Protein AF-A0A920S444-F1 (afdb_monomer_lite)

Secondary structure (DSSP, 8-state):
---PPPPHHHHHHHHHHHHHHHHHHHHHHHHTT-HHHHHHHHHHHHHHHHHS--PPPHHHHHHHHHHHHHHHHHHHTTS--

pLDDT: mean 78.74, std 17.0, range [38.22, 97.69]

Structure (mmCIF, N/CA/C/O backbone):
data_AF-A0A920S444-F1
#
_entry.id   AF-A0A920S444-F1
#
loop_
_atom_site.group_PDB
_atom_site.id
_atom_site.type_symbol
_atom_site.label_atom_id
_atom_site.label_alt_id
_atom_site.label_comp_id
_atom_site.label_asym_id
_atom_site.label_entity_id
_atom_site.label_seq_id
_atom_site.pdbx_PDB_ins_code
_atom_site.Cartn_x
_atom_site.Cartn_y
_atom_site.Cartn_z
_atom_site.occupancy
_atom_site.B_iso_or_equiv
_atom_site.auth_seq_id
_atom_site.auth_comp_id
_atom_site.auth_asym_id
_atom_site.auth_atom_id
_atom_site.pdbx_PDB_model_num
ATOM 1 N N . MET A 1 1 ? 15.136 25.586 -11.237 1.00 38.22 1 MET A N 1
ATOM 2 C CA . MET A 1 1 ? 14.143 24.605 -10.752 1.00 38.22 1 MET A CA 1
ATOM 3 C C . MET A 1 1 ? 14.443 23.279 -11.432 1.00 38.22 1 MET A C 1
ATOM 5 O O . MET A 1 1 ? 14.279 23.197 -12.640 1.00 38.22 1 MET A O 1
ATOM 9 N N . ASN A 1 2 ? 14.969 22.288 -10.707 1.00 43.50 2 ASN A N 1
ATOM 10 C CA . ASN A 1 2 ? 15.347 20.996 -11.292 1.00 43.50 2 ASN A CA 1
ATOM 11 C C . ASN A 1 2 ? 14.125 20.072 -11.336 1.00 43.50 2 ASN A C 1
ATOM 13 O O . ASN A 1 2 ? 13.974 19.196 -10.490 1.00 43.50 2 ASN A O 1
ATOM 17 N N . GLY A 1 3 ? 13.240 20.293 -12.309 1.00 50.38 3 GLY A N 1
ATOM 18 C CA . GLY A 1 3 ? 12.214 19.319 -12.676 1.00 50.38 3 GLY A CA 1
ATOM 19 C C . GLY A 1 3 ? 12.881 18.155 -13.397 1.00 50.38 3 GLY A C 1
ATOM 20 O O . GLY A 1 3 ? 12.950 18.145 -14.622 1.00 50.38 3 GLY A O 1
ATOM 21 N N . LYS A 1 4 ? 13.462 17.218 -12.641 1.00 61.25 4 LYS A N 1
ATOM 22 C CA . LYS A 1 4 ? 13.972 15.967 -13.205 1.00 61.25 4 LYS A CA 1
ATOM 23 C C . LYS A 1 4 ? 12.764 15.224 -13.777 1.00 61.25 4 LYS A C 1
ATOM 25 O O . LYS A 1 4 ? 11.820 14.963 -13.036 1.00 61.25 4 LYS A O 1
ATOM 30 N N . ALA A 1 5 ? 12.767 14.961 -15.083 1.00 58.12 5 ALA A N 1
ATOM 31 C CA . ALA A 1 5 ? 11.742 14.133 -15.706 1.00 58.12 5 ALA A CA 1
ATOM 32 C C . ALA A 1 5 ? 11.704 12.796 -14.958 1.00 58.12 5 ALA A C 1
ATOM 34 O O . ALA A 1 5 ? 12.737 12.134 -14.845 1.00 58.12 5 ALA A O 1
ATOM 35 N N . LEU A 1 6 ? 10.548 12.464 -14.384 1.00 61.59 6 LEU A N 1
ATOM 36 C CA . LEU A 1 6 ? 10.346 11.185 -13.718 1.00 61.59 6 LEU A CA 1
ATOM 37 C C . LEU A 1 6 ? 10.390 10.116 -14.804 1.00 61.59 6 LEU A C 1
ATOM 39 O O . LEU A 1 6 ? 9.569 10.139 -15.721 1.00 61.59 6 LEU A O 1
ATOM 43 N N . GLY A 1 7 ? 11.379 9.229 -14.734 1.00 70.69 7 GLY A N 1
ATOM 44 C CA . GLY A 1 7 ? 11.375 8.034 -15.570 1.00 70.69 7 GLY A CA 1
ATOM 45 C C . GLY A 1 7 ? 10.347 7.032 -15.051 1.00 70.69 7 GLY A C 1
ATOM 46 O O . GLY A 1 7 ? 9.918 7.121 -13.900 1.00 70.69 7 GLY A O 1
ATOM 47 N N . ASP A 1 8 ? 9.999 6.034 -15.858 1.00 70.75 8 ASP A N 1
ATOM 48 C CA . ASP A 1 8 ? 9.053 4.976 -15.473 1.00 70.75 8 ASP A CA 1
ATOM 49 C C . ASP A 1 8 ? 9.428 4.324 -14.128 1.00 70.75 8 ASP A C 1
ATOM 51 O O . ASP A 1 8 ? 8.571 4.072 -13.284 1.00 70.75 8 ASP A O 1
ATOM 55 N N . THR A 1 9 ? 10.724 4.148 -13.859 1.00 76.75 9 THR A N 1
ATOM 56 C CA . THR A 1 9 ? 11.237 3.650 -12.572 1.00 76.75 9 THR A CA 1
ATOM 57 C C . THR A 1 9 ? 10.908 4.572 -11.394 1.00 76.75 9 THR A C 1
ATOM 59 O O . THR A 1 9 ? 10.588 4.093 -10.305 1.00 76.75 9 THR A O 1
ATOM 62 N N . ASP A 1 10 ? 10.970 5.891 -11.589 1.00 79.31 10 ASP A N 1
ATOM 63 C CA . ASP A 1 10 ? 10.628 6.862 -10.547 1.00 79.31 10 ASP A CA 1
ATOM 64 C C . ASP A 1 10 ? 9.118 6.837 -10.271 1.00 79.31 10 ASP A C 1
ATOM 66 O O . ASP A 1 10 ? 8.700 6.872 -9.113 1.00 79.31 10 ASP A O 1
ATOM 70 N N . VAL A 1 11 ? 8.300 6.698 -11.321 1.00 83.94 11 VAL A N 1
ATOM 71 C CA . VAL A 1 11 ? 6.840 6.546 -11.207 1.00 83.94 11 VAL A CA 1
ATOM 72 C C . VAL A 1 11 ? 6.488 5.277 -10.430 1.00 83.94 11 VAL A C 1
ATOM 74 O O . VAL A 1 11 ? 5.721 5.342 -9.471 1.00 83.94 11 VAL A O 1
ATOM 77 N N . LEU A 1 12 ? 7.102 4.140 -10.762 1.00 84.00 12 LEU A N 1
ATOM 78 C CA . LEU A 1 12 ? 6.898 2.880 -10.040 1.00 84.00 12 LEU A CA 1
ATOM 79 C C . LEU A 1 12 ? 7.347 2.959 -8.575 1.00 84.00 12 LEU A C 1
ATOM 81 O O . LEU A 1 12 ? 6.710 2.380 -7.696 1.00 84.00 12 LEU A O 1
ATOM 85 N N . SER A 1 13 ? 8.426 3.686 -8.283 1.00 85.12 13 SER A N 1
ATOM 86 C CA . SER A 1 13 ? 8.884 3.919 -6.908 1.00 85.12 13 SER A CA 1
ATOM 87 C C . SER A 1 13 ? 7.862 4.728 -6.100 1.00 85.12 13 SER A C 1
ATOM 89 O O . SER A 1 13 ? 7.550 4.390 -4.954 1.00 85.12 13 SER A O 1
ATOM 91 N N . ILE A 1 14 ? 7.276 5.760 -6.715 1.00 88.31 14 ILE A N 1
ATOM 92 C CA . ILE A 1 14 ? 6.216 6.568 -6.103 1.00 88.31 14 ILE A CA 1
ATOM 93 C C . ILE A 1 14 ? 4.961 5.723 -5.864 1.00 88.31 14 ILE A C 1
ATOM 95 O O . ILE A 1 14 ? 4.435 5.734 -4.752 1.00 88.31 14 ILE A O 1
ATOM 99 N N . LEU A 1 15 ? 4.514 4.955 -6.861 1.00 87.62 15 LEU A N 1
ATOM 100 C CA . LEU A 1 15 ? 3.341 4.085 -6.735 1.00 87.62 15 LEU A CA 1
ATOM 101 C C . LEU A 1 15 ? 3.534 3.025 -5.642 1.00 87.62 15 LEU A C 1
ATOM 103 O O . LEU A 1 15 ? 2.643 2.838 -4.817 1.00 87.62 15 LEU A O 1
ATOM 107 N N . ASN A 1 16 ? 4.718 2.411 -5.546 1.00 89.31 16 ASN A N 1
ATOM 108 C CA . ASN A 1 16 ? 5.055 1.492 -4.451 1.00 89.31 16 ASN A CA 1
ATOM 109 C C . ASN A 1 16 ? 4.977 2.168 -3.078 1.00 89.31 16 ASN A C 1
ATOM 111 O O . ASN A 1 16 ? 4.443 1.599 -2.124 1.00 89.31 16 ASN A O 1
ATOM 115 N N . ARG A 1 17 ? 5.497 3.395 -2.962 1.00 91.12 17 ARG A N 1
ATOM 116 C CA . ARG A 1 17 ? 5.408 4.164 -1.717 1.00 91.12 17 ARG A CA 1
ATOM 117 C C . ARG A 1 17 ? 3.953 4.454 -1.347 1.00 91.12 17 ARG A C 1
ATOM 119 O O . ARG A 1 17 ? 3.595 4.282 -0.185 1.00 91.12 17 ARG A O 1
ATOM 126 N N . MET A 1 18 ? 3.137 4.883 -2.308 1.00 92.06 18 MET A N 1
ATOM 127 C CA . MET A 1 18 ? 1.714 5.152 -2.091 1.00 92.06 18 MET A CA 1
ATOM 128 C C . MET A 1 18 ? 0.982 3.885 -1.649 1.00 92.06 18 MET A C 1
ATOM 130 O O . MET A 1 18 ? 0.269 3.914 -0.652 1.00 92.06 18 MET A O 1
ATOM 134 N N . LEU A 1 19 ? 1.220 2.761 -2.330 1.00 91.88 19 LEU A N 1
ATOM 135 C CA . LEU A 1 19 ? 0.630 1.469 -1.987 1.00 91.88 19 LEU A CA 1
ATOM 136 C C . LEU A 1 19 ? 0.956 1.066 -0.543 1.00 91.88 19 LEU A C 1
ATOM 138 O O . LEU A 1 19 ? 0.067 0.658 0.201 1.00 91.88 19 LEU A O 1
ATOM 142 N N . LYS A 1 20 ? 2.216 1.239 -0.125 1.00 91.69 20 LYS A N 1
ATOM 143 C CA . LYS A 1 20 ? 2.637 0.981 1.255 1.00 91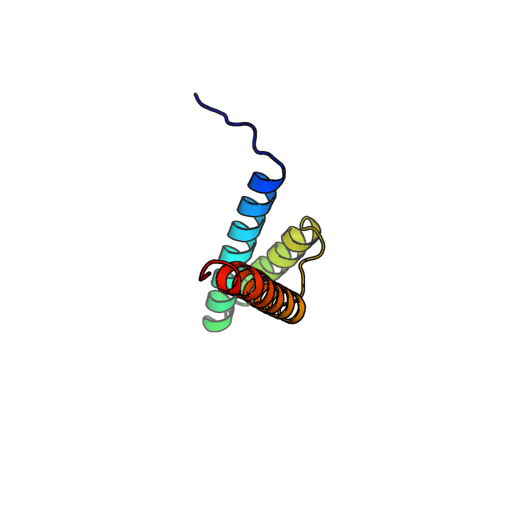.69 20 LYS A CA 1
ATOM 144 C C . LYS A 1 20 ? 1.881 1.856 2.256 1.00 91.69 20 LYS A C 1
ATOM 146 O O . LYS A 1 20 ? 1.318 1.327 3.203 1.00 91.69 20 LYS A O 1
ATOM 151 N N . GLN A 1 21 ? 1.835 3.171 2.028 1.00 93.44 21 GLN A N 1
ATOM 152 C CA . GLN A 1 21 ? 1.152 4.100 2.936 1.00 93.44 21 GLN A CA 1
ATOM 153 C C . GLN A 1 21 ? -0.321 3.727 3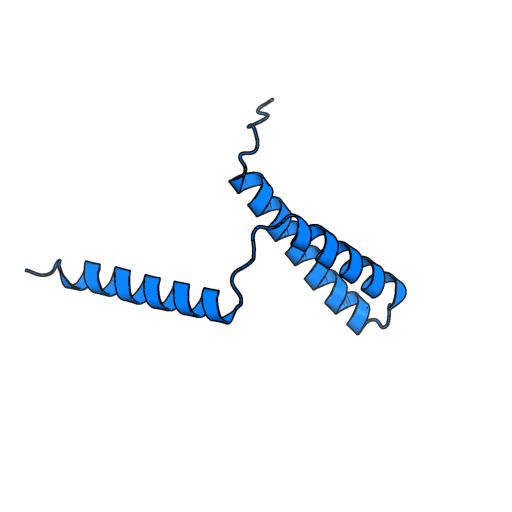.139 1.00 93.44 21 GLN A C 1
ATOM 155 O O . GLN A 1 21 ? -0.810 3.775 4.261 1.00 93.44 21 GLN A O 1
ATOM 160 N N . ARG A 1 22 ? -1.006 3.299 2.076 1.00 96.00 22 ARG A N 1
ATOM 161 C CA . ARG A 1 22 ? -2.408 2.874 2.154 1.00 96.00 22 ARG A CA 1
ATOM 162 C C . ARG A 1 22 ? -2.607 1.575 2.906 1.00 96.00 22 ARG A C 1
ATOM 164 O O . ARG A 1 22 ? -3.567 1.462 3.654 1.00 96.00 22 ARG A O 1
ATOM 171 N N . ARG A 1 23 ? -1.713 0.598 2.729 1.00 94.75 23 ARG A N 1
ATOM 172 C CA . ARG A 1 23 ? -1.753 -0.658 3.495 1.00 94.75 23 ARG A CA 1
ATOM 173 C C . ARG A 1 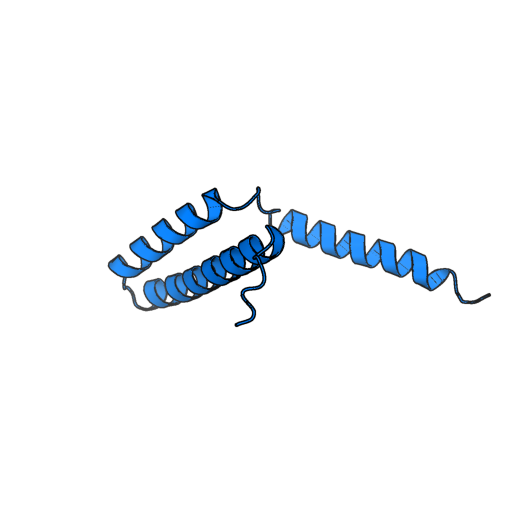23 ? -1.554 -0.395 4.988 1.00 94.75 23 ARG A C 1
ATOM 175 O O . ARG A 1 23 ? -2.320 -0.915 5.790 1.00 94.75 23 ARG A O 1
ATOM 182 N N . ASP A 1 24 ? -0.606 0.477 5.332 1.00 94.06 24 ASP A N 1
ATOM 183 C CA . ASP A 1 24 ? -0.372 0.890 6.719 1.00 94.06 24 ASP A CA 1
ATOM 184 C C . ASP A 1 24 ? -1.617 1.604 7.301 1.00 94.06 24 ASP A C 1
ATOM 186 O O . ASP A 1 24 ? -2.014 1.346 8.437 1.00 94.06 24 ASP A O 1
ATOM 190 N N . SER A 1 25 ? -2.271 2.478 6.525 1.00 95.38 25 SER A N 1
ATOM 191 C CA . SER A 1 25 ? -3.522 3.144 6.924 1.00 95.38 25 SER A CA 1
ATOM 192 C C . SER A 1 25 ? -4.708 2.183 7.029 1.00 95.38 25 SER A C 1
ATOM 194 O O . SER A 1 25 ? -5.488 2.293 7.973 1.00 95.38 25 SER A O 1
ATOM 196 N N . LEU A 1 26 ? -4.831 1.223 6.108 1.00 97.12 26 LEU A N 1
ATOM 197 C CA . LEU A 1 26 ? -5.868 0.193 6.126 1.00 97.12 26 LEU A CA 1
ATOM 198 C C . LEU A 1 26 ? -5.820 -0.595 7.435 1.00 97.12 26 LEU A C 1
ATOM 200 O O . LEU A 1 26 ? -6.837 -0.683 8.116 1.00 97.12 26 LEU A O 1
ATOM 204 N N . GLU A 1 27 ? -4.640 -1.095 7.812 1.00 96.12 27 GLU A N 1
ATOM 205 C CA . GLU A 1 27 ? -4.448 -1.852 9.055 1.00 96.12 27 GLU A CA 1
ATOM 206 C C . GLU A 1 27 ? -4.846 -1.019 10.283 1.00 96.12 27 GLU A C 1
ATOM 208 O O . GLU A 1 27 ? -5.542 -1.502 11.177 1.00 96.12 27 GLU A O 1
ATOM 213 N N . GLN A 1 28 ? -4.477 0.267 10.310 1.00 97.69 28 GLN A N 1
ATOM 214 C CA . GLN A 1 28 ? -4.856 1.176 11.395 1.00 97.69 28 GLN A CA 1
ATOM 215 C C . GLN A 1 28 ? -6.368 1.420 11.459 1.00 97.69 28 GLN A C 1
ATOM 217 O O . GLN A 1 28 ? -6.936 1.476 12.552 1.00 97.69 28 GLN A O 1
ATOM 222 N N . TYR A 1 29 ? -7.032 1.577 10.312 1.00 97.69 29 TYR A N 1
ATOM 223 C CA . TYR A 1 29 ? -8.475 1.804 10.260 1.00 97.69 29 TYR A CA 1
ATOM 224 C C . TYR A 1 29 ? -9.273 0.551 10.614 1.00 97.69 29 TYR A C 1
ATOM 226 O O . TYR A 1 29 ? -10.239 0.661 11.369 1.00 97.69 29 TYR A O 1
ATOM 234 N N . GLU A 1 30 ? -8.844 -0.625 10.158 1.00 96.81 30 GLU A N 1
ATOM 235 C CA . GLU A 1 30 ? -9.417 -1.911 10.570 1.00 96.81 30 GLU A CA 1
ATOM 236 C C . GLU A 1 30 ? -9.266 -2.114 12.083 1.00 96.81 30 GLU A C 1
ATOM 238 O O . GLU A 1 30 ? -10.249 -2.387 12.774 1.00 96.81 30 GLU A O 1
ATOM 243 N N . ALA A 1 31 ? -8.068 -1.878 12.631 1.00 96.94 31 ALA A N 1
ATOM 244 C CA . ALA A 1 31 ? -7.816 -1.976 14.069 1.00 96.94 31 ALA A CA 1
ATOM 245 C C . ALA A 1 31 ? -8.658 -0.985 14.896 1.00 96.94 31 ALA A C 1
ATOM 247 O O . ALA A 1 31 ? -9.013 -1.272 16.040 1.00 96.94 31 ALA A O 1
ATOM 248 N N . ALA A 1 32 ? -9.004 0.171 14.323 1.00 97.25 32 ALA A N 1
ATOM 249 C CA . ALA A 1 32 ? -9.862 1.179 14.942 1.00 97.25 32 ALA A CA 1
ATOM 250 C C . ALA A 1 32 ? -11.371 0.961 14.693 1.00 97.25 32 ALA A C 1
ATOM 252 O O . ALA A 1 32 ? -12.178 1.780 15.140 1.00 97.25 32 ALA A O 1
ATOM 253 N N . GLY A 1 33 ? -11.771 -0.092 13.968 1.00 97.31 33 GLY A N 1
ATOM 254 C CA . GLY A 1 33 ? -13.169 -0.361 13.606 1.00 97.31 33 GLY A CA 1
ATOM 255 C C . GLY A 1 33 ? -13.781 0.670 12.647 1.00 97.31 33 GLY A C 1
ATOM 256 O O . GLY A 1 33 ? -15.000 0.836 12.596 1.00 97.31 33 GLY A O 1
ATOM 257 N N . ARG A 1 34 ? -12.945 1.402 11.904 1.00 97.69 34 ARG A N 1
ATOM 258 C CA . ARG A 1 34 ? -13.334 2.445 10.943 1.00 97.69 34 ARG A CA 1
ATOM 259 C C . ARG A 1 34 ? -13.493 1.865 9.541 1.00 97.69 34 ARG A C 1
ATOM 261 O O . ARG A 1 34 ? -12.751 2.208 8.624 1.00 97.69 34 ARG A O 1
ATOM 268 N N . GLU A 1 35 ? -14.482 0.988 9.385 1.00 95.62 35 GLU A N 1
ATOM 269 C CA . GLU A 1 35 ? -14.785 0.287 8.124 1.00 95.62 35 GLU A CA 1
ATOM 270 C C . GLU A 1 35 ? -15.045 1.232 6.939 1.00 95.62 35 GLU A C 1
ATOM 272 O O . GLU A 1 35 ? -14.720 0.911 5.798 1.00 95.62 35 GLU A O 1
ATOM 277 N N . ASP A 1 36 ? -15.577 2.430 7.200 1.00 96.81 36 ASP A N 1
ATOM 278 C CA . ASP A 1 36 ? -15.769 3.472 6.189 1.00 96.81 36 ASP A CA 1
ATOM 279 C C . ASP A 1 36 ? -14.444 3.904 5.544 1.00 96.81 36 ASP A C 1
ATOM 281 O O . ASP A 1 36 ? -14.347 4.005 4.320 1.00 96.81 36 ASP A O 1
ATOM 285 N N . LEU A 1 37 ? -13.414 4.114 6.366 1.00 96.50 37 LEU A N 1
ATOM 286 C CA . LEU A 1 37 ? -12.081 4.512 5.916 1.00 96.50 37 LEU A CA 1
ATOM 287 C C . LEU A 1 37 ? -11.287 3.316 5.382 1.00 96.50 37 LEU A C 1
ATOM 289 O O . LEU A 1 37 ? -10.623 3.431 4.355 1.00 96.50 37 LEU A O 1
ATOM 293 N N . ALA A 1 38 ? -11.406 2.146 6.013 1.00 97.06 38 ALA A N 1
ATOM 294 C CA . ALA A 1 38 ? -10.782 0.916 5.528 1.00 97.06 38 ALA A CA 1
ATOM 295 C C . ALA A 1 38 ? -11.281 0.539 4.118 1.00 97.06 38 ALA A C 1
ATOM 297 O O . ALA A 1 38 ? -10.495 0.162 3.246 1.00 97.06 38 ALA A O 1
ATOM 298 N N . GLY A 1 39 ? -12.581 0.701 3.855 1.00 96.62 39 GLY A N 1
ATOM 299 C CA . GLY A 1 39 ? -13.162 0.497 2.529 1.00 96.62 39 GLY A CA 1
ATOM 300 C C . GLY A 1 39 ? -12.577 1.436 1.469 1.00 96.62 39 GLY A C 1
ATOM 301 O O . GLY A 1 39 ? -12.294 0.992 0.354 1.00 96.62 39 GLY A O 1
ATOM 302 N N . GLN A 1 40 ? -12.343 2.706 1.821 1.00 97.12 40 GLN A N 1
ATOM 303 C CA . GLN A 1 40 ? -11.681 3.668 0.933 1.00 97.12 40 GLN A CA 1
ATOM 304 C C . GLN A 1 40 ? -10.246 3.237 0.626 1.00 97.12 40 GLN A C 1
ATOM 306 O O . GLN A 1 40 ? -9.889 3.123 -0.545 1.00 97.12 40 GLN A O 1
ATOM 311 N N . GLU A 1 41 ? -9.453 2.898 1.645 1.00 96.88 41 GLU A N 1
ATOM 312 C CA . GLU A 1 41 ? -8.069 2.462 1.428 1.00 96.88 41 GLU A CA 1
ATOM 313 C C . GLU A 1 41 ? -7.987 1.208 0.558 1.00 96.88 41 GLU A C 1
ATOM 315 O O . GLU A 1 41 ? -7.166 1.143 -0.356 1.00 96.88 41 GLU A O 1
ATOM 320 N N . ARG A 1 42 ? -8.880 0.232 0.763 1.00 95.75 42 ARG A N 1
ATOM 321 C CA . ARG A 1 42 ? -8.921 -0.991 -0.052 1.00 95.75 42 ARG A CA 1
ATOM 322 C C . ARG A 1 42 ? -9.250 -0.703 -1.516 1.00 95.75 42 ARG A C 1
ATOM 324 O O . ARG A 1 42 ? -8.654 -1.307 -2.408 1.00 95.75 42 ARG A O 1
ATOM 331 N N . PHE A 1 43 ? -10.180 0.217 -1.774 1.00 96.50 43 PHE A N 1
ATOM 332 C CA . PHE A 1 43 ? -10.488 0.654 -3.134 1.00 96.50 43 PHE A CA 1
ATOM 333 C C . PHE A 1 43 ? -9.264 1.287 -3.802 1.00 96.50 43 PHE A C 1
ATOM 335 O O . PHE A 1 43 ? -8.922 0.945 -4.935 1.00 96.50 43 PHE A O 1
ATOM 342 N N . GLU A 1 44 ? -8.572 2.171 -3.090 1.00 95.25 44 GLU A N 1
ATOM 343 C CA . GLU A 1 44 ? -7.418 2.872 -3.637 1.00 95.25 44 GLU A CA 1
ATOM 344 C C . GLU A 1 44 ? -6.185 1.970 -3.809 1.00 95.25 44 GLU A C 1
ATOM 346 O O . GLU A 1 44 ? -5.448 2.131 -4.781 1.00 95.25 44 GLU A O 1
ATOM 351 N N . ILE A 1 45 ? -5.991 0.980 -2.931 1.00 93.81 45 ILE A N 1
ATOM 352 C CA . ILE A 1 45 ? -4.991 -0.089 -3.090 1.00 93.81 45 ILE A CA 1
ATOM 353 C C . ILE A 1 45 ? -5.216 -0.828 -4.411 1.00 93.81 45 ILE A C 1
ATOM 355 O O . ILE A 1 45 ? -4.304 -0.878 -5.235 1.00 93.81 45 ILE A O 1
ATOM 359 N N . ASN A 1 46 ? -6.435 -1.321 -4.654 1.00 91.56 46 ASN A N 1
ATOM 360 C CA . ASN A 1 46 ? -6.767 -2.046 -5.885 1.00 91.56 46 ASN A CA 1
ATOM 361 C C . ASN A 1 46 ? -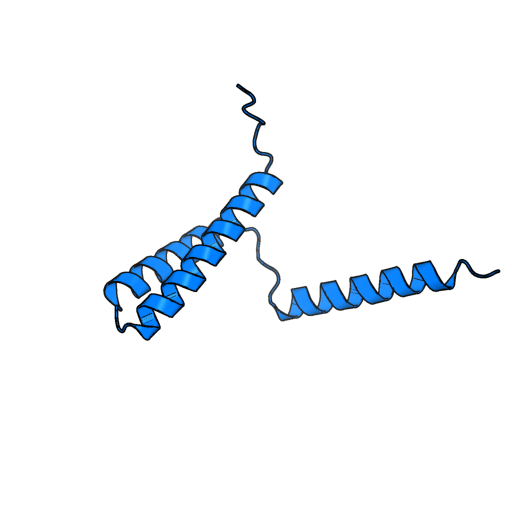6.558 -1.178 -7.134 1.00 91.56 46 ASN A C 1
ATOM 363 O O . ASN A 1 46 ? -6.082 -1.653 -8.166 1.00 91.56 46 ASN A O 1
ATOM 367 N N . LEU A 1 47 ? -6.908 0.109 -7.042 1.00 92.50 47 LEU A N 1
ATOM 368 C CA . LEU A 1 47 ? -6.709 1.052 -8.133 1.00 92.50 47 LEU A CA 1
ATOM 369 C C . LEU A 1 47 ? -5.219 1.225 -8.443 1.00 92.50 47 LEU A C 1
ATOM 371 O O . LEU A 1 47 ? -4.836 1.112 -9.603 1.00 92.50 47 LEU A O 1
ATOM 375 N N . ILE A 1 48 ? -4.371 1.446 -7.436 1.00 88.50 48 ILE A N 1
ATOM 376 C CA . ILE A 1 48 ? -2.919 1.589 -7.626 1.00 88.50 48 ILE A CA 1
ATOM 377 C C . ILE A 1 48 ? -2.306 0.297 -8.174 1.00 88.50 48 ILE A C 1
ATOM 379 O O . ILE A 1 48 ? -1.505 0.361 -9.104 1.00 88.50 48 ILE A O 1
ATOM 383 N N . GLU A 1 49 ? -2.706 -0.868 -7.660 1.00 88.25 49 GLU A N 1
ATOM 384 C CA . GLU A 1 49 ? -2.229 -2.170 -8.141 1.00 88.25 49 GLU A CA 1
ATOM 385 C C . GLU A 1 49 ? -2.549 -2.396 -9.625 1.00 88.25 49 GLU A C 1
ATOM 387 O O . GLU A 1 49 ? -1.744 -3.001 -10.327 1.00 88.25 49 G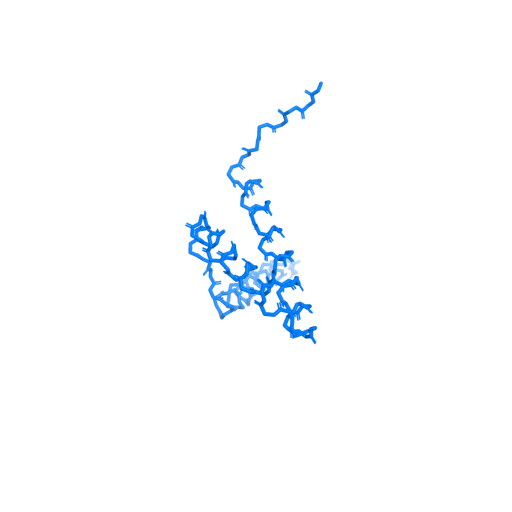LU A O 1
ATOM 392 N N . SER A 1 50 ? -3.649 -1.834 -10.143 1.00 86.69 50 SER A N 1
ATOM 393 C CA . SER A 1 50 ? -3.983 -1.910 -11.574 1.00 86.69 50 SER A CA 1
ATOM 394 C C . SER A 1 50 ? -3.029 -1.131 -12.492 1.00 86.69 50 SER A C 1
ATOM 396 O O . SER A 1 50 ? -2.936 -1.438 -13.680 1.00 86.69 50 SER A O 1
ATOM 398 N N . PHE A 1 51 ? -2.305 -0.141 -11.953 1.00 85.25 51 PHE A N 1
ATOM 399 C CA . PHE A 1 51 ? -1.278 0.621 -12.677 1.00 85.25 51 PHE A CA 1
ATOM 400 C C . PHE A 1 51 ? 0.126 0.043 -12.500 1.00 85.25 51 PHE A C 1
ATOM 402 O O . PHE A 1 51 ? 1.065 0.487 -13.165 1.00 85.25 51 PHE A O 1
ATOM 409 N N . MET A 1 52 ? 0.284 -0.928 -11.602 1.00 82.75 52 MET A N 1
ATOM 410 C CA . MET A 1 52 ? 1.551 -1.605 -11.400 1.00 82.75 52 MET A CA 1
ATOM 411 C C . MET A 1 52 ? 1.699 -2.729 -12.433 1.00 82.75 52 MET A C 1
ATOM 413 O O . MET A 1 52 ? 0.728 -3.421 -12.749 1.00 82.75 52 MET A O 1
ATOM 417 N N . PRO A 1 53 ? 2.912 -2.964 -12.961 1.00 80.06 53 PRO A N 1
ATOM 418 C CA . PRO A 1 53 ? 3.198 -4.225 -13.626 1.00 80.06 53 PRO A CA 1
ATOM 419 C C . PRO A 1 53 ? 2.919 -5.364 -12.643 1.00 80.06 53 PRO A C 1
ATOM 421 O O . PRO A 1 53 ? 3.042 -5.165 -11.434 1.00 80.06 53 PRO A O 1
ATOM 424 N N . ALA A 1 54 ? 2.542 -6.539 -13.158 1.00 69.62 54 ALA A N 1
ATOM 425 C CA . ALA A 1 54 ? 2.235 -7.707 -12.336 1.00 69.62 54 ALA A CA 1
ATOM 426 C C . ALA A 1 54 ? 3.309 -7.885 -11.252 1.00 69.62 54 ALA A C 1
ATOM 428 O O . ALA A 1 54 ? 4.467 -8.186 -11.552 1.00 69.62 54 ALA A O 1
ATOM 429 N N . GLN A 1 55 ? 2.929 -7.606 -10.005 1.00 64.56 55 GLN A N 1
ATOM 430 C CA . GLN A 1 55 ? 3.841 -7.707 -8.879 1.00 64.56 55 GLN A CA 1
ATOM 431 C C . GLN A 1 55 ? 4.131 -9.189 -8.684 1.00 64.56 55 GLN A C 1
ATOM 433 O O . GLN A 1 55 ? 3.209 -10.004 -8.619 1.00 64.56 55 GLN A O 1
ATOM 438 N N . LEU A 1 56 ? 5.416 -9.527 -8.606 1.00 61.25 56 LEU A N 1
ATOM 439 C CA . LEU A 1 56 ? 5.833 -10.849 -8.167 1.00 61.25 56 LEU A CA 1
ATOM 440 C C . LEU A 1 56 ? 5.177 -11.105 -6.808 1.00 61.25 56 LEU A C 1
ATOM 442 O O . LEU A 1 56 ? 5.230 -10.255 -5.916 1.00 61.25 56 LEU A O 1
ATOM 446 N N . SER A 1 57 ? 4.540 -12.257 -6.666 1.00 59.03 57 SER A N 1
ATOM 447 C CA . SER A 1 57 ? 4.029 -12.719 -5.381 1.00 59.03 57 SER A CA 1
ATOM 448 C C . SER A 1 57 ? 5.162 -12.773 -4.350 1.00 59.03 57 SER A C 1
ATOM 450 O O . SER A 1 57 ? 6.333 -12.924 -4.706 1.00 59.03 57 SER A O 1
ATOM 452 N N . ASP A 1 58 ? 4.837 -12.714 -3.058 1.00 52.25 58 ASP A N 1
ATOM 453 C CA . ASP A 1 58 ? 5.844 -12.806 -1.988 1.00 52.25 58 ASP A CA 1
ATOM 454 C C . ASP A 1 58 ? 6.742 -14.051 -2.135 1.00 52.25 58 ASP A C 1
ATOM 456 O O . ASP A 1 58 ? 7.938 -14.008 -1.841 1.00 52.25 58 ASP A O 1
ATOM 460 N N . ALA A 1 59 ? 6.189 -15.148 -2.666 1.00 52.25 59 ALA A N 1
ATOM 461 C CA . ALA A 1 59 ? 6.922 -16.371 -2.981 1.00 52.25 59 ALA A CA 1
ATOM 462 C C . ALA A 1 59 ? 7.945 -16.176 -4.115 1.00 52.25 59 ALA A C 1
ATOM 464 O O . ALA A 1 59 ? 9.076 -16.657 -4.027 1.00 52.25 59 ALA A O 1
ATOM 465 N N . GLU A 1 60 ? 7.576 -15.450 -5.167 1.00 61.16 60 GLU A N 1
ATOM 466 C CA . GLU A 1 60 ? 8.462 -15.131 -6.288 1.00 61.16 60 GLU A CA 1
ATOM 467 C C . GLU A 1 60 ? 9.535 -14.108 -5.896 1.00 61.16 60 GLU A C 1
ATOM 469 O O . GLU A 1 60 ? 10.682 -14.229 -6.330 1.00 61.16 60 GLU A O 1
ATOM 474 N N . ILE A 1 61 ? 9.206 -13.152 -5.021 1.00 68.12 61 ILE A N 1
ATOM 475 C CA . ILE A 1 61 ? 10.177 -12.220 -4.432 1.00 68.12 61 ILE A CA 1
ATOM 476 C C . ILE A 1 61 ? 11.186 -12.990 -3.574 1.00 68.12 61 ILE A C 1
ATOM 478 O O . ILE A 1 61 ? 12.394 -12.819 -3.746 1.00 68.12 61 ILE A O 1
ATOM 482 N N . ALA A 1 62 ? 10.722 -13.881 -2.693 1.00 64.44 62 ALA A N 1
ATOM 483 C CA . ALA A 1 62 ? 11.598 -14.711 -1.869 1.00 64.44 62 ALA A CA 1
ATOM 484 C C . ALA A 1 62 ? 12.516 -15.598 -2.728 1.00 64.44 62 ALA A C 1
ATOM 486 O O . ALA A 1 62 ? 13.722 -15.662 -2.480 1.00 64.44 62 ALA A O 1
ATOM 487 N N . ALA A 1 63 ? 11.977 -16.221 -3.780 1.00 69.94 63 ALA A N 1
ATOM 488 C CA . ALA A 1 63 ? 12.756 -17.013 -4.728 1.00 69.94 63 ALA A CA 1
ATOM 489 C C . ALA A 1 63 ? 13.794 -16.164 -5.485 1.00 69.94 63 ALA A C 1
ATOM 491 O O . ALA A 1 63 ? 14.937 -16.592 -5.657 1.00 69.94 63 ALA A O 1
ATOM 492 N N . ALA A 1 64 ? 13.438 -14.943 -5.898 1.00 70.81 64 ALA A N 1
ATOM 493 C CA . ALA A 1 64 ? 14.357 -14.019 -6.560 1.00 70.81 64 ALA A CA 1
ATOM 494 C C . ALA A 1 64 ? 15.501 -13.576 -5.632 1.00 70.81 64 ALA A C 1
ATOM 496 O O . ALA A 1 64 ? 16.654 -13.526 -6.064 1.00 70.81 64 ALA A O 1
ATOM 497 N N . VAL A 1 65 ? 15.207 -13.315 -4.353 1.00 73.62 65 VAL A N 1
ATOM 498 C CA . VAL A 1 65 ? 16.216 -12.992 -3.332 1.00 73.62 65 VAL A CA 1
ATOM 499 C C . VAL A 1 65 ? 17.161 -14.173 -3.104 1.00 73.62 65 VAL A C 1
ATOM 501 O O . VAL A 1 65 ? 18.375 -13.979 -3.139 1.00 73.62 65 VAL A O 1
ATOM 504 N N . GLN A 1 66 ? 16.639 -15.395 -2.944 1.00 74.81 66 GLN A N 1
ATOM 505 C CA . GLN A 1 66 ? 17.470 -16.599 -2.791 1.00 74.81 66 GLN A CA 1
ATOM 506 C C . GLN A 1 66 ? 18.398 -16.799 -3.992 1.00 74.81 66 GLN A C 1
ATOM 508 O O . GLN A 1 66 ? 19.611 -16.932 -3.834 1.00 74.81 66 GLN A O 1
ATOM 513 N N . LYS A 1 67 ? 17.861 -16.686 -5.209 1.00 76.25 67 LYS A N 1
ATOM 514 C CA . LYS A 1 67 ? 18.646 -16.787 -6.443 1.00 76.25 67 LYS A CA 1
ATOM 515 C C . LYS A 1 67 ? 19.730 -15.706 -6.550 1.00 76.25 67 LYS A C 1
ATOM 517 O O . LYS A 1 67 ? 20.830 -15.971 -7.041 1.00 76.25 67 LYS A O 1
ATOM 522 N N . ALA A 1 68 ? 19.447 -14.480 -6.106 1.00 73.12 68 ALA A N 1
ATOM 523 C CA . ALA A 1 68 ? 20.425 -13.393 -6.086 1.00 73.12 68 ALA A CA 1
ATOM 524 C C . ALA A 1 68 ? 21.559 -13.648 -5.075 1.00 73.12 68 ALA A C 1
ATOM 526 O O . ALA A 1 68 ? 22.718 -13.333 -5.365 1.00 73.12 68 ALA A O 1
ATOM 527 N N . ILE A 1 69 ? 21.245 -14.251 -3.922 1.00 79.06 69 ILE A N 1
ATOM 528 C CA . ILE A 1 69 ? 22.231 -14.684 -2.920 1.00 79.06 69 ILE A CA 1
ATOM 529 C C . ILE A 1 69 ? 23.114 -15.799 -3.492 1.00 79.06 69 ILE A C 1
ATOM 531 O O . ILE A 1 69 ? 24.338 -15.689 -3.434 1.00 79.06 69 ILE A O 1
ATOM 535 N N . GLU A 1 70 ? 22.526 -16.829 -4.104 1.00 77.88 70 GLU A N 1
ATOM 536 C CA . GLU A 1 70 ? 23.262 -17.929 -4.748 1.00 77.88 70 GLU A CA 1
ATOM 537 C C . GLU A 1 70 ? 24.194 -17.423 -5.858 1.00 77.88 70 GLU A C 1
ATOM 539 O O . GLU A 1 70 ? 25.363 -17.807 -5.926 1.00 77.88 70 GLU A O 1
ATOM 544 N N . THR A 1 71 ? 23.705 -16.497 -6.689 1.00 74.44 71 THR A N 1
ATOM 545 C CA . THR A 1 71 ? 24.485 -15.897 -7.782 1.00 74.44 71 THR A CA 1
ATOM 546 C C . THR A 1 71 ? 25.683 -15.092 -7.266 1.00 74.44 71 THR A C 1
ATOM 548 O O . THR A 1 71 ? 26.754 -15.153 -7.867 1.00 74.44 71 THR A O 1
ATOM 551 N N . ASN A 1 72 ? 25.535 -14.330 -6.175 1.00 68.31 72 ASN A N 1
ATOM 552 C CA . ASN A 1 72 ? 26.662 -13.592 -5.590 1.00 68.31 72 ASN A CA 1
ATOM 553 C C . ASN A 1 72 ? 27.645 -14.515 -4.869 1.00 68.31 72 ASN A C 1
ATOM 555 O O . ASN A 1 72 ? 28.851 -14.339 -5.014 1.00 68.31 72 ASN A O 1
ATOM 559 N N . ARG A 1 73 ? 27.156 -15.549 -4.179 1.00 67.38 73 ARG A N 1
ATOM 560 C CA . ARG A 1 73 ? 28.020 -16.540 -3.529 1.00 67.38 73 ARG A CA 1
ATOM 561 C C . ARG A 1 73 ? 28.911 -17.264 -4.544 1.00 67.38 73 ARG A C 1
ATOM 563 O O . ARG A 1 73 ? 30.111 -17.374 -4.334 1.00 67.38 73 ARG A O 1
ATOM 570 N N . GLY A 1 74 ? 28.361 -17.626 -5.705 1.00 57.38 74 GLY A N 1
ATOM 571 C CA . GLY A 1 74 ? 29.138 -18.200 -6.811 1.00 57.38 74 GLY A CA 1
ATOM 572 C C . GLY A 1 74 ? 30.147 -17.244 -7.469 1.00 57.38 74 GLY A C 1
ATOM 573 O O . GLY A 1 74 ? 31.019 -17.704 -8.202 1.00 57.38 74 GLY A O 1
ATOM 574 N N . ARG A 1 75 ? 30.056 -15.927 -7.230 1.00 57.50 75 ARG A N 1
ATOM 575 C CA . ARG A 1 75 ? 31.034 -14.933 -7.717 1.00 57.50 75 ARG A CA 1
ATOM 576 C C . ARG A 1 75 ? 32.160 -14.651 -6.723 1.00 57.50 75 ARG A C 1
ATOM 578 O O . ARG A 1 75 ? 33.257 -14.312 -7.166 1.00 57.50 75 ARG A O 1
ATOM 585 N N . ASP A 1 76 ? 31.909 -14.779 -5.423 1.00 56.09 76 ASP A N 1
ATOM 586 C CA . ASP A 1 76 ? 32.914 -14.511 -4.386 1.00 56.09 76 ASP A CA 1
ATOM 587 C C . ASP A 1 76 ? 33.835 -15.715 -4.123 1.00 56.09 76 ASP A C 1
ATOM 589 O O . ASP A 1 76 ? 35.017 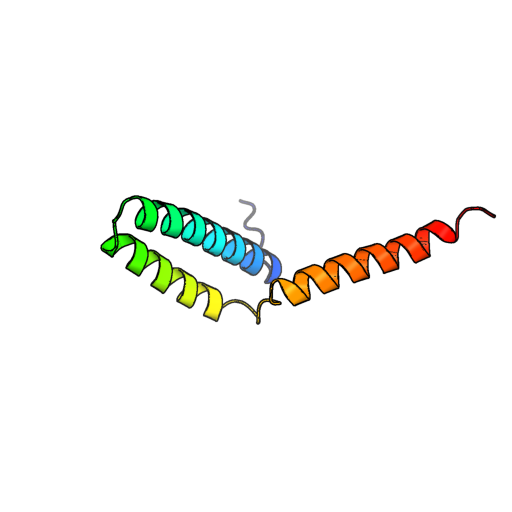-15.524 -3.835 1.00 56.09 76 ASP A O 1
ATOM 593 N N . ASP A 1 77 ? 33.365 -16.940 -4.378 1.00 55.06 77 ASP A N 1
ATOM 594 C CA . ASP A 1 77 ? 34.174 -18.167 -4.258 1.00 55.06 77 ASP A CA 1
ATOM 595 C C . ASP A 1 77 ? 35.247 -18.313 -5.370 1.00 55.06 77 ASP A C 1
ATOM 597 O O . ASP A 1 77 ? 36.050 -19.244 -5.355 1.00 55.06 77 ASP A O 1
ATOM 601 N N . GLY A 1 78 ? 35.302 -17.380 -6.333 1.00 52.91 78 GLY A N 1
ATOM 602 C CA . GLY A 1 78 ? 36.270 -17.353 -7.440 1.00 52.91 78 GLY A CA 1
ATOM 603 C C . GLY A 1 78 ? 37.435 -16.364 -7.287 1.00 52.91 78 GLY A C 1
ATOM 604 O O . GLY A 1 78 ? 38.186 -16.174 -8.242 1.00 52.91 78 GLY A O 1
ATOM 605 N N . ARG A 1 79 ? 37.590 -15.694 -6.134 1.00 54.97 79 ARG A N 1
ATOM 606 C CA . ARG A 1 79 ? 38.649 -14.682 -5.906 1.00 54.97 79 ARG A CA 1
ATOM 607 C C . ARG A 1 79 ? 39.618 -15.003 -4.765 1.00 54.97 79 ARG A C 1
ATOM 609 O O . ARG A 1 79 ? 40.198 -14.087 -4.188 1.00 54.97 79 ARG A O 1
ATOM 616 N N . HIS A 1 80 ? 39.818 -16.277 -4.442 1.00 49.88 80 HIS A N 1
ATOM 617 C CA . HIS A 1 80 ? 40.952 -16.732 -3.627 1.00 49.88 80 HIS A CA 1
ATOM 618 C C . HIS A 1 80 ? 41.714 -17.830 -4.380 1.00 49.88 80 HIS A C 1
ATOM 620 O O . HIS A 1 80 ? 41.442 -19.018 -4.222 1.00 49.88 80 HIS A O 1
ATOM 626 N N . GLY A 1 81 ? 42.653 -17.394 -5.220 1.00 38.38 81 GLY A N 1
ATOM 627 C CA . GLY A 1 81 ? 43.642 -18.202 -5.930 1.00 38.38 81 GLY A CA 1
ATOM 628 C C . GLY A 1 81 ? 44.742 -17.296 -6.449 1.00 38.38 81 GLY A C 1
ATOM 629 O O . GLY A 1 81 ? 44.400 -16.414 -7.266 1.00 38.38 81 GLY A O 1
#

Radius of gyration: 19.0 Å; chains: 1; bounding box: 59×43×31 Å

Sequence (81 aa):
MNGKALGDTDVLSILNRMLKQRRDSLEQYEAAGREDLAGQERFEINLIESFMPAQLSDAEIAAAVQKAIETNRGRDDGRHG

Foldseek 3Di:
DPPPPQDPVNVLVVLVVLLVVLVVVLVVCVVVVVVVSNVVSVVVNVVSCVVDDPDDDPVRVVVVVVVVVVVVVVVVVPPDD